Protein AF-A0A962K2R4-F1 (afdb_monomer)

Sequence (103 aa):
MIIDTVFLISILLFCMPLFIPTWKWYWISSAFIGIPLLILWVQYFYDVSQPNFKSGPGGGLGLAIFGIPTVSFFVGMFARYCRWLLQIKINELKAKNAASKIT

pLDDT: mean 83.11, std 6.42, range [59.44, 92.81]

Secondary structure (DSSP, 8-state):
-HHHHHHHHHHHHHHHHHH--SHHHHHHHHHHHHHHHHHHHHHHHHHHTSTT----TTHHHHHHHHHHHHHHHHHHHHHHHHHHHHHHHHHHHHHHHHHHTT-

Solvent-accessible surface area (backbone atoms only — not comparable to full-atom values): 5662 Å² total; per-residue (Å²): 107,71,67,60,51,47,51,51,51,16,52,49,38,23,46,50,53,63,69,52,91,46,72,68,59,45,54,51,52,47,49,69,54,46,50,58,52,49,52,52,51,53,51,51,52,55,50,66,69,38,94,82,58,72,78,57,97,56,47,68,56,51,48,50,64,54,44,51,34,50,52,30,29,52,51,18,43,49,53,42,51,51,52,52,53,50,51,52,52,53,50,54,52,51,51,53,56,53,57,64,72,76,109

Nearest PDB structures (foldseek):
  8byi-assembly1_A  TM=3.746E-01  e=1.038E+00  Alvinella pompejana
  6ud3-assembly1_A  TM=4.048E-01  e=6.741E+00  Danio rerio

Foldseek 3Di:
DLVVVLVVLLVCLLCVLVPDPDPVVNVVVCCVVVVVLVVVVVVLVVLVPDPPDDDDPCNVVVCVSSVSSVVSNVNSSVVVVVVVVVVVVVVVVVVVVVVVVVD

Mean predicted aligned error: 7.7 Å

Radius of gyration: 20.07 Å; Cα contacts (8 Å, |Δi|>4): 42; chains: 1; bounding box: 46×31×59 Å

Structure (mmCIF, N/CA/C/O backbone):
data_AF-A0A962K2R4-F1
#
_entry.id   AF-A0A962K2R4-F1
#
loop_
_atom_site.group_PDB
_atom_site.id
_atom_site.type_symbol
_atom_site.label_atom_id
_atom_site.label_alt_id
_atom_site.label_comp_id
_atom_site.label_asym_id
_atom_site.label_entity_id
_atom_site.label_seq_id
_atom_site.pdbx_PDB_ins_code
_atom_site.Cartn_x
_atom_site.Cartn_y
_atom_site.Cartn_z
_atom_site.occupancy
_atom_site.B_iso_or_equiv
_atom_site.auth_seq_id
_atom_site.auth_comp_id
_atom_site.auth_asym_id
_atom_site.auth_atom_id
_atom_site.pdbx_PDB_model_num
ATOM 1 N N . MET A 1 1 ? 6.893 -19.610 -12.104 1.00 73.19 1 MET A N 1
ATOM 2 C CA . MET A 1 1 ? 7.848 -18.966 -11.176 1.00 73.19 1 MET A CA 1
ATOM 3 C C . MET A 1 1 ? 7.675 -17.452 -11.122 1.00 73.19 1 MET A C 1
ATOM 5 O O . MET A 1 1 ? 7.285 -16.964 -10.078 1.00 73.19 1 MET A O 1
ATOM 9 N N . ILE A 1 2 ? 7.891 -16.692 -12.209 1.00 77.44 2 ILE A N 1
ATOM 10 C CA . ILE A 1 2 ? 7.718 -15.218 -12.191 1.00 77.44 2 ILE A CA 1
ATOM 11 C C . ILE A 1 2 ? 6.272 -14.807 -11.869 1.00 77.44 2 ILE A C 1
ATOM 13 O O . ILE A 1 2 ? 6.055 -13.931 -11.040 1.00 77.44 2 ILE A O 1
ATOM 17 N N . ILE A 1 3 ? 5.285 -15.465 -12.484 1.00 79.38 3 ILE A N 1
ATOM 18 C CA . ILE A 1 3 ? 3.856 -15.183 -12.262 1.00 79.38 3 ILE A CA 1
ATOM 19 C C . ILE A 1 3 ? 3.464 -15.434 -10.799 1.00 79.38 3 ILE A C 1
ATOM 21 O O . ILE A 1 3 ? 2.810 -14.593 -10.188 1.00 79.38 3 ILE A O 1
ATOM 25 N N . ASP A 1 4 ? 3.927 -16.543 -10.217 1.00 83.75 4 ASP A N 1
ATOM 26 C CA . ASP A 1 4 ? 3.671 -16.898 -8.816 1.00 83.75 4 ASP A CA 1
ATOM 27 C C . ASP A 1 4 ? 4.247 -15.845 -7.859 1.00 83.75 4 ASP A C 1
ATOM 29 O O . ASP A 1 4 ? 3.573 -15.404 -6.928 1.00 83.75 4 ASP A O 1
ATOM 33 N N . THR A 1 5 ? 5.466 -15.369 -8.132 1.00 84.44 5 THR A N 1
ATOM 34 C CA . THR A 1 5 ? 6.109 -14.301 -7.358 1.00 84.44 5 THR A CA 1
ATOM 35 C C . THR A 1 5 ? 5.323 -12.991 -7.434 1.00 84.44 5 THR A C 1
ATOM 37 O O . THR A 1 5 ? 5.103 -12.349 -6.408 1.00 84.44 5 THR A O 1
ATOM 40 N N . VAL A 1 6 ? 4.855 -12.598 -8.622 1.00 83.06 6 VAL A N 1
ATOM 41 C CA . VAL A 1 6 ? 4.043 -11.380 -8.806 1.00 83.06 6 VAL A CA 1
ATOM 42 C C . VAL A 1 6 ? 2.725 -11.482 -8.047 1.00 83.06 6 VAL A C 1
ATOM 44 O O . VAL A 1 6 ? 2.303 -10.513 -7.412 1.00 83.06 6 VAL A O 1
ATOM 47 N N . PHE A 1 7 ? 2.094 -12.656 -8.060 1.00 85.50 7 PHE A N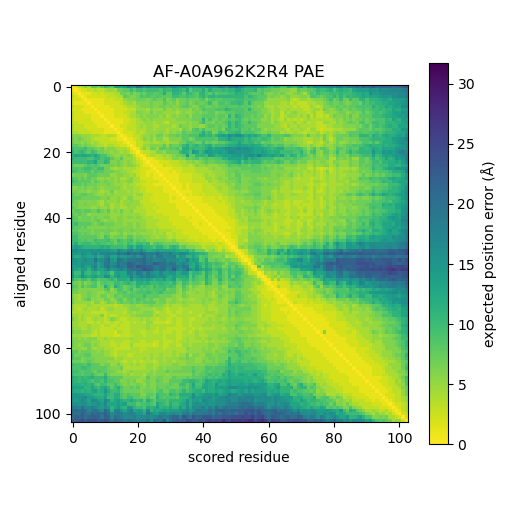 1
ATOM 48 C CA . PHE A 1 7 ? 0.844 -12.888 -7.346 1.00 85.50 7 PHE A CA 1
ATOM 49 C C . PHE A 1 7 ? 1.036 -12.797 -5.827 1.00 85.50 7 PHE A C 1
ATOM 51 O O . PHE A 1 7 ? 0.291 -12.088 -5.150 1.00 85.50 7 PHE A O 1
ATOM 58 N N . LEU A 1 8 ? 2.089 -13.425 -5.294 1.00 88.25 8 LEU A N 1
ATOM 59 C CA . LEU A 1 8 ? 2.437 -13.351 -3.872 1.00 88.25 8 LEU A CA 1
ATOM 60 C C . LEU A 1 8 ? 2.752 -11.919 -3.425 1.00 88.25 8 LEU A C 1
ATOM 62 O O . LEU A 1 8 ? 2.239 -11.471 -2.399 1.00 88.25 8 LEU A O 1
ATOM 66 N N . ILE A 1 9 ? 3.545 -11.180 -4.206 1.00 86.31 9 ILE A N 1
ATOM 67 C CA . ILE A 1 9 ? 3.862 -9.771 -3.929 1.00 86.31 9 ILE A CA 1
ATOM 68 C C . ILE A 1 9 ? 2.587 -8.921 -3.935 1.00 86.31 9 ILE A C 1
ATOM 70 O O . ILE A 1 9 ? 2.409 -8.073 -3.063 1.00 86.31 9 ILE A O 1
ATOM 74 N N . SER A 1 10 ? 1.675 -9.174 -4.875 1.00 83.25 10 SER A N 1
ATOM 75 C CA . SER A 1 10 ? 0.404 -8.450 -4.982 1.00 83.25 10 SER A CA 1
ATOM 76 C C . SER A 1 10 ? -0.503 -8.700 -3.777 1.00 83.25 10 SER A C 1
ATOM 78 O O . SER A 1 10 ? -1.041 -7.748 -3.212 1.00 83.25 10 SER A O 1
ATOM 80 N N . ILE A 1 11 ? -0.619 -9.955 -3.326 1.00 85.25 11 ILE A N 1
ATOM 81 C CA . ILE A 1 11 ? -1.357 -10.304 -2.101 1.00 85.25 11 ILE A CA 1
ATOM 82 C C . ILE A 1 11 ? -0.728 -9.616 -0.890 1.00 85.25 11 ILE A C 1
ATOM 84 O O . ILE A 1 11 ? -1.436 -9.031 -0.071 1.00 85.25 11 ILE A O 1
ATOM 88 N N . LEU A 1 12 ? 0.600 -9.659 -0.774 1.00 86.44 12 LEU A N 1
ATOM 89 C CA . LEU A 1 12 ? 1.310 -9.058 0.349 1.00 86.44 12 LEU A CA 1
ATOM 90 C C . LEU A 1 12 ? 1.102 -7.539 0.389 1.00 86.44 12 LEU A C 1
ATOM 92 O O . LEU A 1 12 ? 0.787 -6.996 1.446 1.00 86.44 12 LEU A O 1
ATOM 96 N N . LEU A 1 13 ? 1.192 -6.869 -0.760 1.00 82.12 13 LEU A N 1
ATOM 97 C CA . LEU A 1 13 ? 0.936 -5.434 -0.897 1.00 82.12 13 LEU A CA 1
ATOM 98 C C . LEU A 1 13 ? -0.526 -5.056 -0.652 1.00 82.12 13 LEU A C 1
ATOM 100 O O . LEU A 1 13 ? -0.780 -3.987 -0.106 1.00 82.12 13 LEU A O 1
ATOM 104 N N . PHE A 1 14 ? -1.482 -5.911 -1.013 1.00 81.81 14 PHE A N 1
ATOM 105 C CA . PHE A 1 14 ? -2.896 -5.703 -0.697 1.00 81.81 14 PHE A CA 1
ATOM 106 C C . PHE A 1 14 ? -3.167 -5.832 0.811 1.00 81.81 14 PHE A C 1
ATOM 108 O O . PHE A 1 14 ? -3.880 -5.021 1.405 1.00 81.81 14 PHE A O 1
ATOM 115 N N . CYS A 1 15 ? -2.567 -6.836 1.447 1.00 83.25 15 CYS A N 1
ATOM 116 C CA . CYS A 1 15 ? -2.739 -7.129 2.865 1.00 83.25 15 CYS A CA 1
ATOM 117 C C . CYS A 1 15 ? -2.011 -6.135 3.779 1.00 83.25 15 CYS A C 1
ATOM 119 O O . CYS A 1 15 ? -2.528 -5.774 4.835 1.00 83.25 15 CYS A O 1
ATOM 121 N N . MET A 1 16 ? -0.824 -5.671 3.389 1.00 81.31 16 MET A N 1
ATOM 122 C CA . MET A 1 16 ? 0.019 -4.776 4.188 1.00 81.31 16 MET A CA 1
ATOM 123 C C . MET A 1 16 ? -0.724 -3.544 4.744 1.00 81.31 16 MET A C 1
ATOM 125 O O . MET A 1 16 ? -0.686 -3.339 5.962 1.00 81.31 16 MET A O 1
ATOM 129 N N . PRO A 1 17 ? -1.476 -2.760 3.943 1.00 75.56 17 PRO A N 1
ATOM 130 C CA . PRO A 1 17 ? -2.235 -1.634 4.466 1.00 75.56 17 PRO A CA 1
ATOM 131 C C . PRO A 1 17 ? -3.327 -2.067 5.448 1.00 75.56 17 PRO A C 1
ATOM 133 O O . PRO A 1 17 ? -3.586 -1.311 6.382 1.00 75.56 17 PRO A O 1
ATOM 136 N N . LEU A 1 18 ? -3.921 -3.260 5.319 1.00 76.81 18 LEU A N 1
ATOM 137 C CA . LEU A 1 18 ? -4.978 -3.756 6.215 1.00 76.81 18 LEU A CA 1
ATOM 138 C C . LEU A 1 18 ? -4.471 -4.096 7.625 1.00 76.81 18 LEU A C 1
ATOM 140 O O . LEU A 1 18 ? -5.225 -3.930 8.586 1.00 76.81 18 LEU A O 1
ATOM 144 N N . PHE A 1 19 ? -3.219 -4.541 7.759 1.00 77.81 19 PHE A N 1
ATOM 145 C CA . PHE A 1 19 ? -2.643 -4.976 9.041 1.00 77.81 19 PHE A CA 1
ATOM 146 C C . PHE A 1 19 ? -1.996 -3.859 9.862 1.00 77.81 19 PHE A C 1
ATOM 148 O O . PHE A 1 19 ? -1.734 -4.039 11.050 1.00 77.81 19 PHE A O 1
ATOM 155 N N . ILE A 1 20 ? -1.736 -2.696 9.267 1.00 79.62 20 ILE A N 1
ATOM 156 C CA . ILE A 1 20 ? -1.098 -1.600 9.994 1.00 79.62 20 ILE A CA 1
ATOM 157 C C . ILE A 1 20 ? -2.090 -1.031 11.035 1.00 79.62 20 ILE A C 1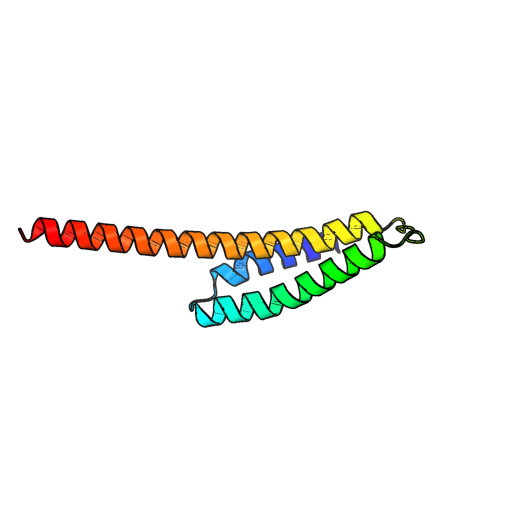
ATOM 159 O O . ILE A 1 20 ? -3.188 -0.614 10.672 1.00 79.62 20 ILE A O 1
ATOM 163 N N . PRO A 1 21 ? -1.732 -0.957 12.329 1.00 72.44 21 PRO A N 1
ATOM 164 C CA . PRO A 1 21 ? -2.691 -0.634 13.392 1.00 72.44 21 PRO A CA 1
ATOM 165 C C . PRO A 1 21 ? -2.994 0.865 13.515 1.00 72.44 21 PRO A C 1
ATOM 167 O O . PRO A 1 21 ? -4.060 1.264 13.972 1.00 72.44 21 PRO A O 1
ATOM 170 N N . THR A 1 22 ? -2.071 1.727 13.096 1.00 80.62 22 THR A N 1
ATOM 171 C CA . THR A 1 22 ? -2.121 3.173 13.358 1.00 80.62 22 THR A CA 1
ATOM 172 C C . THR A 1 22 ? -2.168 3.980 12.064 1.00 80.62 22 THR A C 1
ATOM 174 O O . THR A 1 22 ? -1.625 3.578 11.033 1.00 80.62 22 THR A O 1
ATOM 177 N N . TRP A 1 23 ? -2.827 5.141 12.111 1.00 80.50 23 TRP A N 1
ATOM 178 C CA . TRP A 1 23 ? -2.982 6.014 10.940 1.00 80.50 23 TRP A CA 1
ATOM 179 C C . TRP A 1 23 ? -1.660 6.667 10.524 1.00 80.50 23 TRP A C 1
ATOM 181 O O . TRP A 1 23 ? -1.389 6.802 9.339 1.00 80.50 23 TRP A O 1
ATOM 191 N N . LYS A 1 24 ? -0.776 6.983 11.482 1.00 82.50 24 LYS A N 1
ATOM 192 C CA . LYS A 1 24 ? 0.569 7.509 11.185 1.00 82.50 24 LYS A CA 1
ATOM 193 C C . LYS A 1 24 ? 1.382 6.532 10.328 1.00 82.50 24 LYS A C 1
ATOM 195 O O . LYS A 1 24 ? 1.914 6.915 9.295 1.00 82.50 24 LYS A O 1
ATOM 200 N N . TRP A 1 25 ? 1.413 5.258 10.717 1.00 80.38 25 TRP A N 1
ATOM 201 C CA . TRP A 1 25 ? 2.142 4.221 9.985 1.00 80.38 25 TRP A CA 1
ATOM 202 C C . TRP A 1 25 ? 1.496 3.871 8.637 1.00 80.38 25 TRP A C 1
ATOM 204 O O . TRP A 1 25 ? 2.198 3.478 7.709 1.00 80.38 25 TRP A O 1
ATOM 214 N N . TYR A 1 26 ? 0.181 4.066 8.493 1.00 82.31 26 TYR A N 1
ATOM 215 C CA . TYR A 1 26 ? -0.500 3.951 7.201 1.00 82.31 26 TYR A CA 1
ATOM 216 C C . TYR A 1 26 ? 0.021 4.986 6.201 1.00 82.31 26 TYR A C 1
ATOM 218 O O . TYR A 1 26 ? 0.419 4.627 5.100 1.00 82.31 26 TYR A O 1
ATOM 226 N N . TRP A 1 27 ? 0.100 6.255 6.604 1.00 84.00 27 TRP A N 1
ATOM 227 C CA . TRP A 1 27 ? 0.621 7.306 5.730 1.00 84.00 27 TRP A CA 1
ATOM 228 C C . TRP A 1 27 ? 2.108 7.125 5.426 1.00 84.00 27 TRP A C 1
ATOM 230 O O . TRP A 1 27 ? 2.513 7.304 4.284 1.00 84.00 27 TRP A O 1
ATOM 240 N N . ILE A 1 28 ? 2.911 6.709 6.412 1.00 86.00 28 ILE A N 1
ATOM 241 C CA . ILE A 1 28 ? 4.347 6.456 6.210 1.00 86.00 28 ILE A CA 1
ATOM 242 C C . ILE A 1 28 ? 4.570 5.297 5.232 1.00 86.00 28 ILE A C 1
ATOM 244 O O . ILE A 1 28 ? 5.353 5.439 4.301 1.00 86.00 28 ILE A O 1
ATOM 248 N N . SER A 1 29 ? 3.874 4.169 5.400 1.00 83.00 29 SER A N 1
ATOM 249 C CA . SER A 1 29 ? 3.980 3.028 4.473 1.00 83.00 29 SER A CA 1
ATOM 250 C C . SER A 1 29 ? 3.454 3.355 3.076 1.00 83.00 29 SER A C 1
ATOM 252 O O . SER A 1 29 ? 4.090 3.001 2.084 1.00 83.00 29 SER A O 1
ATOM 254 N N . SER A 1 30 ? 2.335 4.081 2.999 1.00 84.06 30 SER A N 1
ATOM 255 C CA . SER A 1 30 ? 1.776 4.597 1.750 1.00 84.06 30 SER A CA 1
ATOM 256 C C . SER A 1 30 ? 2.766 5.497 1.021 1.00 84.06 30 SER A C 1
ATOM 258 O O . SER A 1 30 ? 3.003 5.289 -0.163 1.00 84.06 30 SER A O 1
ATOM 260 N N . ALA A 1 31 ? 3.413 6.429 1.719 1.00 86.75 31 ALA A N 1
ATOM 261 C CA . ALA A 1 31 ? 4.439 7.279 1.131 1.00 86.75 31 ALA A CA 1
ATOM 262 C C . ALA A 1 31 ? 5.678 6.470 0.716 1.00 86.75 31 ALA A C 1
ATOM 264 O O . ALA A 1 31 ? 6.163 6.621 -0.401 1.00 86.75 31 ALA A O 1
ATOM 265 N N . PHE A 1 32 ? 6.161 5.576 1.582 1.00 87.75 32 PHE A N 1
ATOM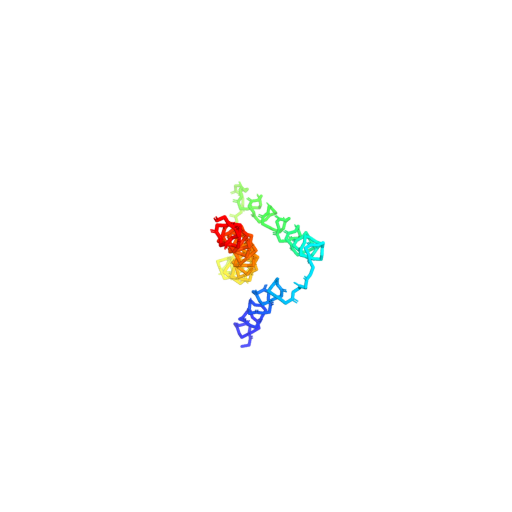 266 C CA . PHE A 1 32 ? 7.375 4.795 1.343 1.00 87.75 32 PHE A CA 1
ATOM 267 C C . PHE A 1 32 ? 7.264 3.870 0.126 1.00 87.75 32 PHE A C 1
ATOM 269 O O . PHE A 1 32 ? 8.233 3.714 -0.605 1.00 87.75 32 PHE A O 1
ATOM 276 N N . ILE A 1 33 ? 6.092 3.275 -0.109 1.00 85.69 33 ILE A N 1
ATOM 277 C CA . ILE A 1 33 ? 5.853 2.371 -1.247 1.00 85.69 33 ILE A CA 1
ATOM 278 C C . ILE A 1 33 ? 5.287 3.137 -2.450 1.00 85.69 33 ILE A C 1
ATOM 280 O O . ILE A 1 33 ? 5.689 2.910 -3.589 1.00 85.69 33 ILE A O 1
ATOM 284 N N . GLY A 1 34 ? 4.374 4.076 -2.209 1.00 84.69 34 GLY A N 1
ATOM 285 C CA . GLY A 1 34 ? 3.681 4.830 -3.248 1.00 84.69 34 GLY A CA 1
ATOM 286 C C . GLY A 1 34 ? 4.578 5.813 -3.994 1.00 84.69 34 GLY A C 1
ATOM 287 O O . GLY A 1 34 ? 4.448 5.922 -5.210 1.00 84.69 34 GLY A O 1
ATOM 288 N N . ILE A 1 35 ? 5.510 6.494 -3.314 1.00 88.38 35 ILE A N 1
ATOM 289 C CA . ILE A 1 35 ? 6.407 7.463 -3.968 1.00 88.38 35 ILE A CA 1
ATOM 290 C C . ILE A 1 35 ? 7.330 6.769 -4.986 1.00 88.38 35 ILE A C 1
ATOM 292 O O . ILE A 1 35 ? 7.339 7.204 -6.137 1.00 88.38 35 ILE A O 1
ATOM 296 N N . PRO A 1 36 ? 8.052 5.678 -4.650 1.00 88.38 36 PRO A N 1
ATOM 297 C CA . PRO A 1 36 ? 8.849 4.949 -5.636 1.00 88.38 36 PRO A CA 1
ATOM 298 C C . PRO A 1 36 ? 8.021 4.420 -6.808 1.00 88.38 36 PRO A C 1
ATOM 300 O O . PRO A 1 36 ? 8.446 4.538 -7.954 1.00 88.38 36 PRO A O 1
ATOM 303 N N . LEU A 1 37 ? 6.823 3.884 -6.542 1.00 86.69 37 LEU A N 1
ATOM 304 C CA . LEU A 1 37 ? 5.923 3.424 -7.602 1.00 86.69 37 LEU A CA 1
ATOM 305 C C . LEU A 1 37 ? 5.531 4.569 -8.540 1.00 86.69 37 LEU A C 1
ATOM 307 O O . LEU A 1 37 ? 5.534 4.394 -9.756 1.00 86.69 37 LEU A O 1
ATOM 311 N N . LEU A 1 38 ? 5.233 5.746 -7.990 1.00 87.44 38 LEU A N 1
ATOM 312 C CA . LEU A 1 38 ? 4.868 6.924 -8.769 1.00 87.44 38 LEU A CA 1
ATOM 313 C C . LEU A 1 38 ? 6.044 7.434 -9.610 1.00 87.44 38 LEU A C 1
ATOM 315 O O . LEU A 1 38 ? 5.847 7.744 -10.780 1.00 87.44 38 LEU A O 1
ATOM 319 N N . ILE A 1 39 ? 7.263 7.453 -9.061 1.00 89.00 39 ILE A N 1
ATOM 320 C CA . ILE A 1 39 ? 8.482 7.805 -9.810 1.00 89.00 39 ILE A CA 1
ATOM 321 C C . ILE A 1 39 ? 8.679 6.855 -10.997 1.00 89.00 39 ILE A C 1
ATOM 323 O O . ILE A 1 39 ? 8.899 7.315 -12.115 1.00 89.00 39 ILE A O 1
ATOM 327 N N . LEU A 1 40 ? 8.547 5.545 -10.774 1.00 86.81 40 LEU A N 1
ATOM 328 C CA . LEU A 1 40 ? 8.684 4.537 -11.829 1.00 86.81 40 LEU A CA 1
ATOM 329 C C . LEU A 1 40 ? 7.619 4.696 -12.922 1.00 86.81 40 LEU A C 1
ATOM 331 O O . LEU A 1 40 ? 7.934 4.581 -14.105 1.00 86.81 40 LEU A O 1
ATOM 335 N N . TRP A 1 41 ? 6.378 5.016 -12.548 1.00 87.69 41 TRP A N 1
ATOM 336 C CA . TRP A 1 41 ? 5.320 5.323 -13.513 1.00 87.69 41 TRP A CA 1
ATOM 337 C C . TRP A 1 41 ? 5.612 6.592 -14.314 1.00 87.69 41 TRP A C 1
ATOM 339 O O . TRP A 1 41 ? 5.453 6.586 -15.533 1.00 87.69 41 TRP A O 1
ATOM 349 N N . VAL A 1 42 ? 6.065 7.666 -13.661 1.00 88.50 42 VAL A N 1
ATOM 350 C CA . VAL A 1 42 ? 6.438 8.920 -14.336 1.00 88.50 42 VAL A CA 1
ATOM 351 C C . VAL A 1 42 ? 7.578 8.681 -15.323 1.00 88.50 42 VAL A C 1
ATOM 353 O O . VAL A 1 42 ? 7.495 9.136 -16.461 1.00 88.50 42 VAL A O 1
ATOM 356 N N . GLN A 1 43 ? 8.602 7.928 -14.920 1.00 86.81 43 GLN A N 1
ATOM 357 C CA . GLN A 1 43 ? 9.717 7.570 -15.792 1.00 86.81 43 GLN A CA 1
ATOM 3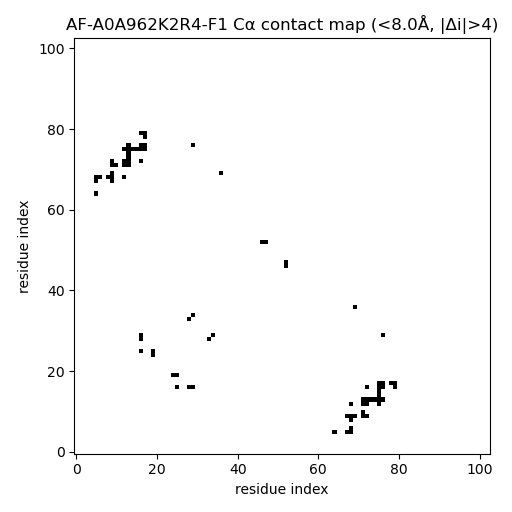58 C C . GLN A 1 43 ? 9.248 6.732 -16.989 1.00 86.81 43 GLN A C 1
ATOM 360 O O . GLN A 1 43 ? 9.589 7.046 -18.126 1.00 86.81 43 GLN A O 1
ATOM 365 N N . TYR A 1 44 ? 8.398 5.728 -16.756 1.00 85.31 44 TYR A N 1
ATOM 366 C CA . TYR A 1 44 ? 7.821 4.921 -17.829 1.00 85.31 44 TYR A CA 1
ATOM 367 C C . TYR A 1 44 ? 7.030 5.771 -18.837 1.00 85.31 44 TYR A C 1
ATOM 369 O O . TYR A 1 44 ? 7.227 5.645 -20.043 1.00 85.31 44 TYR A O 1
ATOM 377 N N . PHE A 1 45 ? 6.156 6.664 -18.364 1.00 85.00 45 PHE A N 1
ATOM 378 C CA . PHE A 1 45 ? 5.386 7.545 -19.247 1.00 85.00 45 PHE A CA 1
ATOM 379 C C . PHE A 1 45 ? 6.268 8.539 -20.001 1.00 85.00 45 PHE A C 1
ATOM 381 O O . PHE A 1 45 ? 5.997 8.824 -21.168 1.00 85.00 45 PHE A O 1
ATOM 388 N N . TYR A 1 46 ? 7.323 9.040 -19.359 1.00 86.88 46 TYR A N 1
ATOM 389 C CA . TYR A 1 46 ? 8.304 9.903 -20.005 1.00 86.88 46 TYR A CA 1
ATOM 390 C C . TYR A 1 46 ? 8.998 9.177 -21.163 1.00 86.88 46 TYR A C 1
ATOM 392 O O . TYR A 1 46 ? 9.026 9.700 -22.277 1.00 86.88 46 TYR A O 1
ATOM 400 N N . ASP A 1 47 ? 9.466 7.950 -20.943 1.00 84.56 47 ASP A N 1
ATOM 401 C CA . ASP A 1 47 ? 10.134 7.157 -21.977 1.00 84.56 47 ASP A CA 1
ATOM 402 C C . ASP A 1 47 ? 9.182 6.816 -23.134 1.00 84.56 47 ASP A C 1
ATOM 404 O O . ASP A 1 47 ? 9.536 7.007 -24.297 1.00 84.56 47 ASP A O 1
ATOM 408 N N . VAL A 1 48 ? 7.943 6.408 -22.834 1.00 82.94 48 VAL A N 1
ATOM 409 C CA . VAL A 1 48 ? 6.910 6.109 -23.847 1.00 82.94 48 VAL A CA 1
ATOM 410 C C . VAL A 1 48 ? 6.524 7.339 -24.672 1.00 82.94 48 VAL A C 1
ATOM 412 O O . VAL A 1 48 ? 6.142 7.203 -25.833 1.00 82.94 48 VAL A O 1
ATOM 415 N N . SER A 1 49 ? 6.623 8.541 -24.099 1.00 82.25 49 SER A N 1
ATOM 416 C CA . SER A 1 49 ? 6.313 9.788 -24.806 1.00 82.25 49 SER A CA 1
ATOM 417 C C . SER A 1 49 ? 7.378 10.202 -25.830 1.00 82.25 49 SER A C 1
ATOM 419 O O . SER A 1 49 ? 7.124 11.093 -26.644 1.00 82.25 49 SER A O 1
ATOM 421 N N . GLN A 1 50 ? 8.559 9.570 -25.827 1.00 87.12 50 GLN A N 1
ATOM 422 C CA . GLN A 1 50 ? 9.618 9.913 -26.770 1.00 87.12 50 GLN A CA 1
ATOM 423 C C . GLN A 1 50 ? 9.363 9.321 -28.167 1.00 87.12 50 GLN A C 1
ATOM 425 O O . GLN A 1 50 ? 9.063 8.134 -28.297 1.00 87.12 50 GLN A O 1
ATOM 430 N N . PRO A 1 51 ? 9.584 10.094 -29.248 1.00 75.06 51 PRO A N 1
ATOM 431 C CA . PRO A 1 51 ? 9.292 9.662 -30.620 1.00 75.06 51 PRO A CA 1
ATOM 432 C C . PRO A 1 51 ? 10.159 8.487 -31.105 1.00 75.06 51 PRO A C 1
ATOM 434 O O . PRO A 1 51 ? 9.809 7.818 -32.072 1.00 75.06 51 PRO A O 1
ATOM 437 N N . ASN A 1 52 ? 11.279 8.216 -30.428 1.00 79.38 52 ASN A N 1
ATOM 438 C CA . ASN A 1 52 ? 12.184 7.107 -30.737 1.00 79.38 52 ASN A CA 1
ATOM 439 C C . ASN A 1 52 ? 11.920 5.852 -29.888 1.00 79.38 52 ASN A C 1
ATOM 441 O O . ASN A 1 52 ? 12.657 4.869 -30.007 1.00 79.38 52 ASN A O 1
ATOM 445 N N . PHE A 1 53 ? 10.902 5.866 -29.024 1.00 75.38 53 PHE A N 1
ATOM 446 C CA . PHE A 1 53 ? 10.610 4.742 -28.148 1.00 75.38 53 PHE A CA 1
ATOM 447 C C . PHE A 1 53 ? 10.058 3.560 -28.949 1.00 75.38 53 PHE A C 1
ATOM 449 O O . PHE A 1 53 ? 8.947 3.589 -29.477 1.00 75.38 53 PHE A O 1
ATOM 456 N N . LYS A 1 54 ? 10.844 2.487 -29.028 1.00 71.69 54 LYS A N 1
ATOM 457 C CA . LYS A 1 54 ? 10.392 1.189 -29.528 1.00 71.69 54 LYS A CA 1
ATOM 458 C C . LYS A 1 54 ? 10.260 0.255 -28.340 1.00 71.69 54 LYS A C 1
ATOM 460 O O . LYS A 1 54 ? 11.260 -0.139 -27.742 1.00 71.69 54 LYS A O 1
ATOM 465 N N . SER A 1 55 ? 9.028 -0.103 -27.998 1.00 67.69 55 SER A N 1
ATOM 466 C CA . SER A 1 55 ? 8.781 -1.127 -26.993 1.00 67.69 55 SER A CA 1
ATOM 467 C C . SER A 1 55 ? 9.339 -2.463 -27.489 1.00 67.69 55 SER A C 1
ATOM 469 O O . SER A 1 55 ? 8.975 -2.963 -28.553 1.00 67.69 55 SER A O 1
ATOM 471 N N . GLY A 1 56 ? 10.260 -3.048 -26.722 1.00 72.38 56 GLY A N 1
ATOM 472 C CA . GLY A 1 56 ? 10.683 -4.426 -26.952 1.00 72.38 56 GLY A CA 1
ATOM 473 C C . GLY A 1 56 ? 9.523 -5.407 -26.704 1.00 72.38 56 GLY A C 1
ATOM 474 O O . GLY A 1 56 ? 8.541 -5.038 -26.053 1.00 72.38 56 GLY A O 1
ATOM 475 N N . PRO A 1 57 ? 9.638 -6.679 -27.133 1.00 64.38 57 PRO A N 1
ATOM 476 C CA . PRO A 1 57 ? 8.580 -7.692 -26.989 1.00 64.38 57 PRO A CA 1
ATOM 477 C C . PRO A 1 57 ? 8.058 -7.875 -25.550 1.00 64.38 57 PRO A C 1
ATOM 479 O O . PRO A 1 57 ? 6.938 -8.330 -25.344 1.00 64.38 57 PRO A O 1
ATOM 482 N N . GLY A 1 58 ? 8.855 -7.500 -24.543 1.00 72.06 58 GLY A N 1
ATOM 483 C CA . GLY A 1 58 ? 8.501 -7.564 -23.124 1.00 72.06 58 GLY A CA 1
ATOM 484 C C . GLY A 1 58 ? 7.790 -6.331 -22.550 1.00 72.06 58 GLY A C 1
ATOM 485 O O . GLY A 1 58 ? 7.423 -6.366 -21.380 1.00 72.06 58 GLY A O 1
ATOM 486 N N . GLY A 1 59 ? 7.575 -5.254 -23.315 1.00 71.12 59 GLY A N 1
ATOM 487 C CA . GLY A 1 59 ? 7.044 -3.987 -22.783 1.00 71.12 59 GLY A CA 1
ATOM 48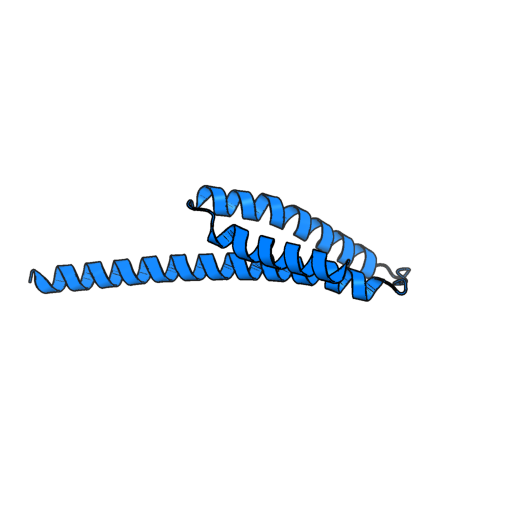8 C C . GLY A 1 59 ? 5.649 -4.110 -22.154 1.00 71.12 59 GLY A C 1
ATOM 489 O O . GLY A 1 59 ? 5.418 -3.622 -21.051 1.00 71.12 59 GLY A O 1
ATOM 490 N N . GLY A 1 60 ? 4.735 -4.837 -22.808 1.00 71.31 60 GLY A N 1
ATOM 491 C CA . GLY A 1 60 ? 3.381 -5.071 -22.285 1.00 71.31 60 GLY A CA 1
ATOM 492 C C . GLY A 1 60 ? 3.347 -5.995 -21.062 1.00 71.31 60 GLY A C 1
ATOM 493 O O . GLY A 1 60 ? 2.586 -5.762 -20.125 1.00 71.31 60 GLY A O 1
ATOM 494 N N . LEU A 1 61 ? 4.214 -7.013 -21.031 1.00 74.31 61 LEU A N 1
ATOM 495 C CA . LEU A 1 61 ? 4.344 -7.910 -19.879 1.00 74.31 61 LEU A CA 1
ATOM 496 C C . LEU A 1 61 ? 4.972 -7.196 -18.679 1.00 74.31 61 LEU A C 1
ATOM 498 O O . LEU A 1 61 ? 4.503 -7.382 -17.560 1.00 74.31 61 LEU A O 1
ATOM 502 N N . GLY A 1 62 ? 5.973 -6.340 -18.901 1.00 74.50 62 GLY A N 1
ATOM 503 C CA . GLY A 1 62 ? 6.554 -5.493 -17.856 1.00 74.50 62 GLY A CA 1
ATOM 504 C C . GLY A 1 62 ? 5.519 -4.551 -17.238 1.00 74.50 62 GLY A C 1
ATOM 505 O O . GLY A 1 62 ? 5.426 -4.455 -16.015 1.00 74.50 62 GLY A O 1
ATOM 506 N N . LEU A 1 63 ? 4.667 -3.946 -18.071 1.00 79.19 63 LEU A N 1
ATOM 507 C CA . LEU A 1 63 ? 3.531 -3.133 -17.631 1.00 79.19 63 LEU A CA 1
ATOM 508 C C . LEU A 1 63 ? 2.542 -3.916 -16.764 1.00 79.19 63 LEU A C 1
ATOM 510 O O . LEU A 1 63 ? 2.117 -3.418 -15.727 1.00 79.19 63 LEU A O 1
ATOM 514 N N . ALA A 1 64 ? 2.180 -5.138 -17.160 1.00 77.00 64 ALA A N 1
ATOM 515 C CA . ALA A 1 64 ? 1.270 -5.974 -16.379 1.00 77.00 64 ALA A CA 1
ATOM 516 C C . ALA A 1 64 ? 1.900 -6.399 -15.041 1.00 77.00 64 ALA A C 1
ATOM 518 O O . ALA A 1 64 ? 1.271 -6.279 -13.989 1.00 77.00 64 ALA A O 1
ATOM 519 N N . ILE A 1 65 ? 3.162 -6.833 -15.067 1.00 80.38 65 ILE A N 1
ATOM 520 C CA . ILE A 1 65 ? 3.924 -7.254 -13.882 1.00 80.38 65 ILE A CA 1
ATOM 521 C C . ILE A 1 65 ? 4.092 -6.105 -12.883 1.00 80.38 65 ILE A C 1
ATOM 523 O O . ILE A 1 65 ? 4.078 -6.347 -11.680 1.00 80.38 65 ILE A O 1
ATOM 527 N N . PHE A 1 66 ? 4.223 -4.867 -13.358 1.00 81.69 66 PHE A N 1
ATOM 528 C CA . PHE A 1 66 ? 4.346 -3.686 -12.505 1.00 81.69 66 PHE A CA 1
ATOM 529 C C . PHE A 1 66 ? 2.986 -3.101 -12.086 1.00 81.69 66 PHE A C 1
ATOM 531 O O . PHE A 1 66 ? 2.793 -2.656 -10.949 1.00 81.69 66 PHE A O 1
ATOM 538 N N . GLY A 1 67 ? 2.009 -3.142 -12.988 1.00 83.81 67 GLY A N 1
ATOM 539 C CA . GLY A 1 67 ? 0.668 -2.610 -12.782 1.00 83.81 67 GLY A CA 1
ATOM 540 C C . GLY A 1 67 ? -0.143 -3.414 -11.772 1.00 83.81 67 GLY A C 1
ATOM 541 O O . GLY A 1 67 ? -0.768 -2.815 -10.901 1.00 83.81 67 GLY A O 1
ATOM 542 N N . ILE A 1 68 ? -0.100 -4.750 -11.822 1.00 86.44 68 ILE A N 1
ATOM 543 C CA . ILE A 1 68 ? -0.889 -5.611 -10.922 1.00 86.44 68 ILE A CA 1
ATOM 544 C C . ILE A 1 68 ? -0.533 -5.374 -9.436 1.00 86.44 68 ILE A C 1
ATOM 546 O O . ILE A 1 68 ? -1.453 -5.113 -8.651 1.00 86.44 68 ILE A O 1
ATOM 550 N N . PRO A 1 69 ? 0.750 -5.376 -9.018 1.00 84.31 69 PRO A N 1
ATOM 551 C CA . PRO A 1 69 ? 1.131 -5.055 -7.643 1.00 84.31 69 PRO A CA 1
ATOM 552 C C . PRO A 1 69 ? 0.762 -3.626 -7.243 1.00 84.31 69 PRO A C 1
ATOM 554 O O . PRO A 1 69 ? 0.277 -3.406 -6.133 1.00 84.31 69 PRO A O 1
ATOM 557 N N . THR A 1 70 ? 0.945 -2.664 -8.157 1.00 85.81 70 THR A N 1
ATOM 558 C CA . THR A 1 70 ? 0.589 -1.258 -7.921 1.00 85.81 70 THR A CA 1
ATOM 559 C C . THR A 1 70 ? -0.903 -1.130 -7.622 1.00 85.81 70 THR A C 1
ATOM 561 O O . THR A 1 70 ? -1.282 -0.607 -6.577 1.00 85.81 70 THR A O 1
ATOM 564 N N . VAL A 1 71 ? -1.763 -1.665 -8.491 1.00 87.25 71 VAL A N 1
ATOM 565 C CA . VAL A 1 71 ? -3.220 -1.635 -8.303 1.00 87.25 71 VAL A CA 1
ATOM 566 C C . VAL A 1 71 ? -3.610 -2.352 -7.013 1.00 87.25 71 VAL A C 1
ATOM 568 O O . VAL A 1 71 ? -4.385 -1.811 -6.232 1.00 87.25 71 VAL A O 1
ATOM 571 N N . SER A 1 72 ? -3.029 -3.520 -6.736 1.00 87.25 72 SER A N 1
ATOM 572 C CA . SER A 1 72 ? -3.309 -4.285 -5.512 1.00 87.25 72 SER A CA 1
ATOM 573 C C . SER A 1 72 ? -3.003 -3.483 -4.245 1.00 87.25 72 SER A C 1
ATOM 575 O O . SER A 1 72 ? -3.813 -3.452 -3.317 1.00 87.25 72 SER A O 1
ATOM 577 N N . PHE A 1 73 ? -1.877 -2.766 -4.230 1.00 84.50 73 PHE A N 1
ATOM 578 C CA . PHE A 1 73 ? -1.519 -1.859 -3.143 1.00 84.50 73 PHE A CA 1
ATOM 579 C C . PHE A 1 73 ? -2.543 -0.72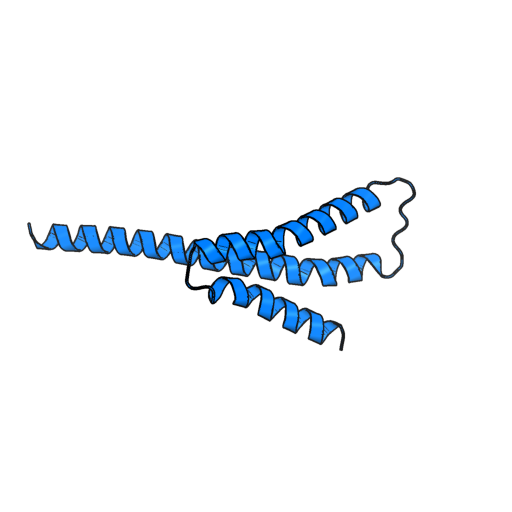6 -2.973 1.00 84.50 73 PHE A C 1
ATOM 581 O O . PHE A 1 73 ? -3.044 -0.500 -1.868 1.00 84.50 73 PHE A O 1
ATOM 588 N N . PHE A 1 74 ? -2.910 -0.048 -4.065 1.00 85.62 74 PHE A N 1
ATOM 589 C CA . PHE A 1 74 ? -3.908 1.028 -4.039 1.00 85.62 74 PHE A CA 1
ATOM 590 C C . PHE A 1 74 ? -5.284 0.543 -3.576 1.00 85.62 74 PHE A C 1
ATOM 592 O O . PHE A 1 74 ? -5.933 1.219 -2.776 1.00 85.62 74 PHE A O 1
ATOM 599 N N . VAL A 1 75 ? -5.717 -0.638 -4.017 1.00 88.88 75 VAL A N 1
ATOM 600 C CA . VAL A 1 75 ? -6.990 -1.235 -3.592 1.00 88.88 75 VAL A CA 1
ATOM 601 C C . VAL A 1 75 ? -6.948 -1.588 -2.103 1.00 88.88 75 VAL A C 1
ATOM 603 O O . VAL A 1 75 ? -7.906 -1.298 -1.386 1.00 88.88 75 VAL A O 1
ATOM 606 N N . GLY A 1 76 ? -5.839 -2.139 -1.600 1.00 85.38 76 GLY A N 1
ATOM 607 C CA . GLY A 1 76 ? -5.666 -2.418 -0.170 1.00 85.38 76 GLY A CA 1
ATOM 608 C C . GLY A 1 76 ? -5.719 -1.148 0.689 1.00 85.38 76 GLY A C 1
ATOM 609 O O . GLY A 1 76 ? -6.388 -1.109 1.727 1.00 85.38 76 GLY A O 1
ATOM 610 N N . MET A 1 77 ? -5.074 -0.075 0.224 1.00 86.50 77 MET A N 1
ATOM 611 C CA . MET A 1 77 ? -5.147 1.249 0.847 1.00 86.50 77 MET A CA 1
ATOM 612 C C . MET A 1 77 ? -6.580 1.794 0.865 1.00 86.50 77 MET A C 1
ATOM 614 O O . MET A 1 77 ? -7.087 2.200 1.915 1.00 86.50 77 MET A O 1
ATOM 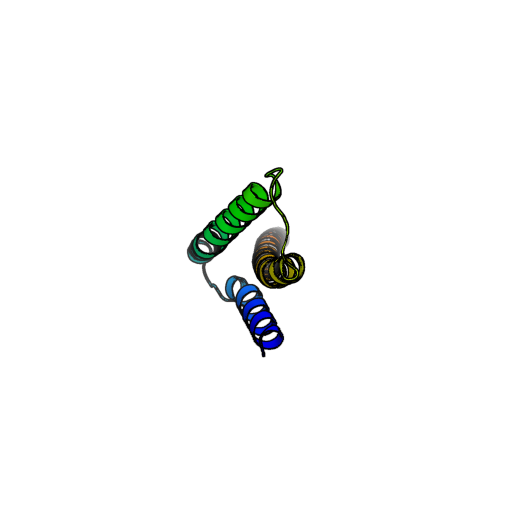618 N N . PHE A 1 78 ? -7.262 1.737 -0.278 1.00 88.06 78 PHE A N 1
ATOM 619 C CA . PHE A 1 78 ? -8.637 2.200 -0.420 1.00 88.06 78 PHE A CA 1
ATOM 620 C C . PHE A 1 78 ? -9.604 1.430 0.489 1.00 88.06 78 PHE A C 1
ATOM 622 O O . PHE A 1 78 ? -10.389 2.042 1.213 1.00 88.06 78 PHE A O 1
ATOM 629 N N . ALA A 1 79 ? -9.495 0.101 0.545 1.00 88.12 79 ALA A N 1
ATOM 630 C CA . ALA A 1 79 ? -10.319 -0.737 1.413 1.00 88.12 79 ALA A CA 1
ATOM 631 C C . ALA A 1 79 ? -10.178 -0.347 2.894 1.00 88.12 79 ALA A C 1
ATOM 633 O O . ALA A 1 79 ? -11.174 -0.238 3.619 1.00 88.12 79 ALA A O 1
ATOM 634 N N . ARG A 1 80 ? -8.951 -0.070 3.351 1.00 86.75 80 ARG A N 1
ATOM 635 C CA . ARG A 1 80 ? -8.725 0.420 4.714 1.00 86.75 80 ARG A CA 1
ATOM 636 C C . ARG A 1 80 ? -9.310 1.811 4.939 1.00 86.75 80 ARG A C 1
ATOM 638 O O . ARG A 1 80 ? -9.888 2.053 6.001 1.00 86.75 80 ARG A O 1
ATOM 645 N N . TYR A 1 81 ? -9.167 2.709 3.971 1.00 86.00 81 TYR A N 1
ATOM 646 C CA . TYR A 1 81 ? -9.745 4.046 4.050 1.00 86.00 81 TYR A CA 1
ATOM 647 C C . TYR A 1 81 ? -11.277 3.990 4.173 1.00 86.00 81 TYR A C 1
ATOM 649 O O . TYR A 1 81 ? -11.845 4.601 5.080 1.00 86.00 81 TYR A O 1
ATOM 657 N N . CYS A 1 82 ? -11.942 3.162 3.362 1.00 88.75 82 CYS A N 1
ATOM 658 C CA . CYS A 1 82 ? -13.379 2.901 3.473 1.00 88.75 82 CYS A CA 1
ATOM 659 C C . CYS A 1 82 ? -13.759 2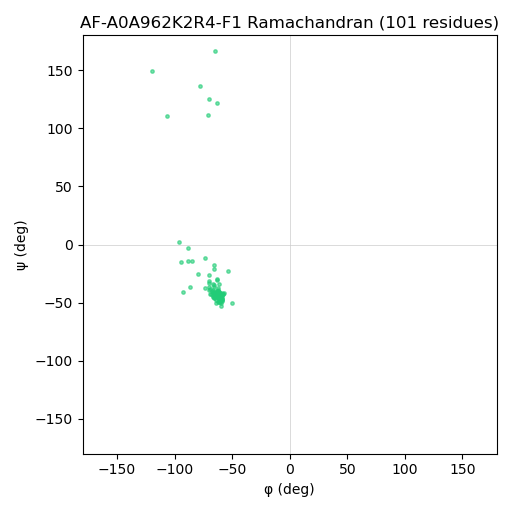.325 4.842 1.00 88.75 82 CYS A C 1
ATOM 661 O O . CYS A 1 82 ? -14.706 2.804 5.468 1.00 88.75 82 CYS A O 1
ATOM 663 N N . ARG A 1 83 ? -13.007 1.338 5.352 1.00 88.38 83 ARG A N 1
ATOM 664 C CA . ARG A 1 83 ? -13.234 0.779 6.696 1.00 88.38 83 ARG A CA 1
ATOM 665 C C . ARG A 1 83 ? -13.165 1.861 7.774 1.00 88.38 83 ARG A C 1
ATOM 667 O O . ARG A 1 83 ? -13.992 1.857 8.681 1.00 88.38 83 ARG A O 1
ATOM 674 N N . TRP A 1 84 ? -12.208 2.782 7.684 1.00 87.62 84 TRP A N 1
ATOM 675 C CA . TRP A 1 84 ? -12.080 3.894 8.626 1.00 87.62 84 TRP A CA 1
ATOM 676 C C . TRP A 1 84 ? -13.272 4.859 8.554 1.00 87.62 84 TRP A C 1
ATOM 678 O O . TRP A 1 84 ? -13.858 5.174 9.591 1.00 87.62 84 TRP A O 1
ATOM 688 N N . LEU A 1 85 ? -13.699 5.251 7.350 1.00 89.31 85 LEU A N 1
ATOM 689 C CA . LEU A 1 85 ? -14.886 6.096 7.162 1.00 89.31 85 LEU A CA 1
ATOM 690 C C . LEU A 1 85 ? -16.154 5.451 7.740 1.00 89.31 85 LEU A C 1
ATOM 692 O O . LEU A 1 85 ? -16.931 6.111 8.433 1.00 89.31 85 LEU A O 1
ATOM 696 N N . LEU A 1 86 ? -16.344 4.151 7.504 1.00 91.88 86 LEU A N 1
ATOM 697 C CA . LEU A 1 86 ? -17.475 3.403 8.054 1.00 91.88 86 LEU A CA 1
ATOM 698 C C . LEU A 1 86 ? -17.441 3.358 9.585 1.00 91.88 86 LEU A C 1
A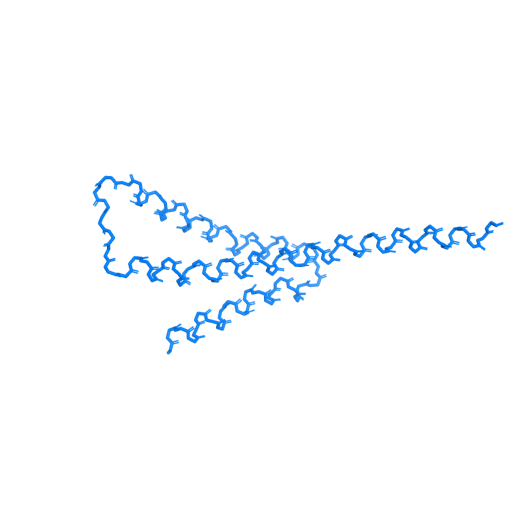TOM 700 O O . LEU A 1 86 ? -18.476 3.543 10.219 1.00 91.88 86 LEU A O 1
ATOM 704 N N . GLN A 1 87 ? -16.268 3.163 10.195 1.00 89.00 87 GLN A N 1
ATOM 705 C CA . GLN A 1 87 ? -16.122 3.180 11.655 1.00 89.00 87 GLN A CA 1
ATOM 706 C C . GLN A 1 87 ? -16.499 4.541 12.252 1.00 89.00 87 GLN A C 1
ATOM 708 O O . GLN A 1 87 ? -17.200 4.584 13.261 1.00 89.00 87 GLN A O 1
ATOM 713 N N . ILE A 1 88 ? -16.112 5.647 11.607 1.00 89.50 88 ILE A N 1
ATOM 714 C CA . ILE A 1 88 ? -16.527 6.993 12.032 1.00 89.50 88 ILE A CA 1
ATOM 715 C C . ILE A 1 88 ? -18.049 7.112 12.006 1.00 89.50 88 ILE A C 1
ATOM 717 O O . ILE A 1 88 ? -18.651 7.491 13.010 1.00 89.50 88 ILE A O 1
ATOM 721 N N . LYS A 1 89 ? -18.685 6.723 10.897 1.00 91.62 89 LYS A N 1
ATOM 722 C CA . LYS A 1 89 ? -20.145 6.808 10.759 1.00 91.62 89 LYS A CA 1
ATOM 723 C C . LYS A 1 89 ? -20.891 5.926 11.751 1.00 91.62 89 LYS A C 1
ATOM 725 O O . LYS A 1 89 ? -21.876 6.366 12.337 1.00 91.62 89 LYS A O 1
ATOM 730 N N . ILE A 1 90 ? -20.406 4.714 12.001 1.00 92.81 90 ILE A N 1
ATOM 731 C CA . ILE A 1 90 ? -20.986 3.824 13.011 1.00 92.81 90 ILE A CA 1
ATOM 732 C C . ILE A 1 90 ? -20.883 4.451 14.407 1.00 92.81 90 ILE A C 1
ATOM 734 O O . ILE A 1 90 ? -21.844 4.383 15.173 1.00 92.81 90 ILE A O 1
ATOM 738 N N . ASN A 1 91 ? -19.756 5.081 14.738 1.00 91.62 91 ASN A N 1
ATOM 739 C CA . ASN A 1 91 ? -19.572 5.729 16.035 1.00 91.62 91 ASN A CA 1
ATOM 740 C C . ASN A 1 91 ? -20.478 6.959 16.195 1.00 91.62 91 ASN A C 1
ATOM 742 O O . ASN A 1 91 ? -21.085 7.121 17.253 1.00 91.62 91 ASN A O 1
ATOM 746 N N . GLU A 1 92 ? -20.650 7.765 15.142 1.00 91.94 92 GLU A N 1
ATOM 747 C CA . GLU A 1 92 ? -21.614 8.878 15.119 1.00 91.94 92 GLU A CA 1
ATOM 748 C C . GLU A 1 92 ? -23.052 8.385 15.352 1.00 91.94 92 GLU A C 1
ATOM 750 O O . GLU A 1 92 ? -23.780 8.944 16.174 1.00 91.94 92 GLU A O 1
ATOM 755 N N . LEU A 1 93 ? -23.463 7.311 14.667 1.00 91.88 93 LEU A N 1
ATOM 756 C CA . LEU A 1 93 ? -24.799 6.723 14.817 1.00 91.88 93 LEU A CA 1
ATOM 757 C C . LEU A 1 93 ? -25.021 6.143 16.218 1.00 91.88 93 LEU A C 1
ATOM 759 O O . LEU A 1 93 ? -26.077 6.353 16.816 1.00 91.88 93 LEU A O 1
ATOM 763 N N . LYS A 1 94 ? -24.020 5.452 16.774 1.00 91.06 94 LYS A N 1
ATOM 764 C CA . LYS A 1 94 ? -24.072 4.938 18.149 1.00 91.06 94 LYS A CA 1
ATOM 765 C C . LYS A 1 94 ? -24.202 6.068 19.170 1.00 91.06 94 LYS A C 1
ATOM 767 O O . LYS A 1 94 ? -25.019 5.948 20.079 1.00 91.06 94 LYS A O 1
ATOM 772 N N . ALA A 1 95 ? -23.456 7.161 19.001 1.00 90.50 95 ALA A N 1
ATOM 773 C CA . ALA A 1 95 ? -23.533 8.324 19.884 1.00 90.50 95 ALA A CA 1
ATOM 774 C C . ALA A 1 95 ? -24.920 8.988 19.839 1.00 90.50 95 ALA A C 1
ATOM 776 O O . ALA A 1 95 ? -25.498 9.270 20.888 1.00 90.50 95 ALA A O 1
ATOM 777 N N . LYS A 1 96 ? -25.496 9.160 18.640 1.00 89.44 96 LYS A N 1
ATOM 778 C CA . LYS A 1 96 ? -26.862 9.689 18.478 1.00 89.44 96 LYS A CA 1
ATOM 779 C C . LYS A 1 96 ? -27.918 8.798 19.136 1.00 89.44 96 LYS A C 1
ATOM 781 O O . LYS A 1 96 ? -28.767 9.297 19.869 1.00 89.44 96 LYS A O 1
ATOM 786 N N . ASN A 1 97 ? -27.842 7.485 18.922 1.00 88.75 97 ASN A N 1
ATOM 787 C CA . ASN A 1 97 ? -28.783 6.532 19.515 1.00 88.75 97 ASN A CA 1
ATOM 788 C C . ASN A 1 97 ? -28.669 6.467 21.046 1.00 88.75 97 ASN A C 1
ATOM 790 O O . ASN A 1 97 ? -29.676 6.282 21.724 1.00 88.75 97 ASN A O 1
ATOM 794 N N . ALA A 1 98 ? -27.461 6.619 21.598 1.00 86.56 98 ALA A N 1
ATOM 795 C CA . ALA A 1 98 ? -27.257 6.687 23.042 1.00 86.56 98 ALA A CA 1
ATOM 796 C C . ALA A 1 98 ? -27.873 7.961 23.642 1.00 86.56 98 ALA A C 1
ATOM 798 O O . ALA A 1 98 ? -28.579 7.871 24.641 1.00 86.56 98 ALA A O 1
ATOM 799 N N . ALA A 1 99 ? -27.679 9.121 23.005 1.00 82.81 99 ALA A N 1
ATOM 800 C CA . ALA A 1 99 ? -28.279 10.384 23.442 1.00 82.81 99 ALA A CA 1
ATOM 801 C C . ALA A 1 99 ? -29.820 10.344 23.407 1.00 82.81 99 ALA A C 1
ATOM 803 O O . ALA A 1 99 ? -30.469 10.764 24.360 1.00 82.81 99 ALA A O 1
ATOM 804 N N . SER A 1 100 ? -30.402 9.755 22.356 1.00 83.00 100 SER A N 1
ATOM 805 C CA . SER A 1 100 ? -31.857 9.596 22.223 1.00 83.00 100 SER A CA 1
ATOM 806 C C . SER A 1 100 ? -32.489 8.670 23.269 1.00 83.00 100 SER A C 1
ATOM 808 O O . SER A 1 100 ? -33.694 8.748 23.456 1.00 83.00 100 SER A O 1
ATOM 810 N N . LYS A 1 101 ? -31.728 7.774 23.913 1.00 73.81 101 LYS A N 1
ATOM 811 C CA . LYS A 1 101 ? -32.245 6.887 24.975 1.00 73.81 101 LYS A CA 1
ATOM 812 C C . LYS A 1 101 ? -32.248 7.525 26.367 1.00 73.81 101 LYS A C 1
ATOM 814 O O . LYS A 1 101 ? -32.815 6.941 27.283 1.00 73.81 101 LYS A O 1
ATOM 819 N N . ILE A 1 102 ? -31.553 8.649 26.541 1.00 69.69 102 ILE A N 1
ATOM 820 C CA . ILE A 1 102 ? -31.420 9.355 27.827 1.00 69.69 102 ILE A CA 1
ATOM 821 C C . ILE A 1 102 ? -32.483 10.464 27.960 1.00 69.69 102 ILE A C 1
ATOM 823 O O . ILE A 1 102 ? -32.710 10.955 29.063 1.00 69.69 102 ILE A O 1
ATOM 827 N N . THR A 1 103 ? -33.130 10.843 26.851 1.00 59.44 103 THR A N 1
ATOM 828 C CA . THR A 1 103 ? -34.229 11.826 26.800 1.00 59.44 103 THR A CA 1
ATOM 829 C C . THR A 1 103 ? -35.568 11.104 26.811 1.00 59.44 103 THR A C 1
ATOM 831 O O . THR A 1 103 ? -36.496 11.611 27.474 1.00 59.44 103 THR A O 1
#